Protein AF-A0A957L851-F1 (afdb_monomer_lite)

Foldseek 3Di:
DDDDQDPDDPQVDDPVPPDPVVVSVSSVVCVVVVDPHHDDDPPDPVSVVVVQVVCVVVVVDDDDDD

Sequence (66 aa):
MNSPVMQGLNLNAPAFVKNAKLVAWVADMAALCKPDSIYWCDGSQEE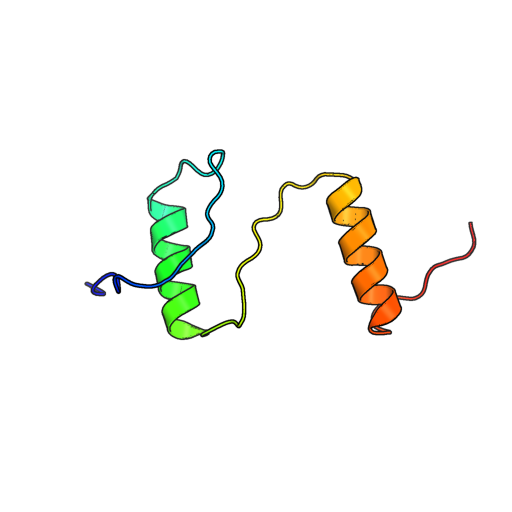YDRLCQELVDAGTFTKLNP

Radius of gyration: 15.96 Å; chains: 1; bounding box: 38×24×41 Å

pLDDT: mean 89.01, std 14.75, range [39.62, 98.06]

Secondary structure (DSSP, 8-state):
------TT------TT---HHHHHHHHHHHHHH--S--------HHHHHHHHHHHHHTTS--PPP-

Structure (mmCIF, N/CA/C/O backbone):
data_AF-A0A957L851-F1
#
_entry.id   AF-A0A957L851-F1
#
loop_
_atom_site.group_PDB
_atom_site.id
_atom_site.type_symbol
_atom_site.label_atom_id
_atom_site.label_alt_id
_atom_site.label_comp_id
_atom_site.label_asym_id
_atom_site.label_entity_id
_atom_site.label_seq_id
_atom_site.pdbx_PDB_ins_code
_atom_site.Cartn_x
_atom_site.Cartn_y
_atom_site.Cartn_z
_atom_site.occupancy
_atom_site.B_iso_or_equiv
_atom_site.auth_seq_id
_atom_site.auth_comp_id
_atom_site.auth_asym_id
_atom_site.auth_atom_id
_atom_site.pdbx_PDB_model_num
ATOM 1 N N . MET A 1 1 ? 22.328 -10.971 -11.558 1.00 39.62 1 MET A N 1
ATOM 2 C CA . MET A 1 1 ? 21.127 -11.825 -11.627 1.00 39.62 1 MET A CA 1
ATOM 3 C C . MET A 1 1 ? 20.209 -11.184 -12.644 1.00 39.62 1 MET A C 1
ATOM 5 O O . MET A 1 1 ? 19.674 -10.123 -12.367 1.00 39.62 1 MET A O 1
ATOM 9 N N . ASN A 1 2 ? 20.167 -11.740 -13.851 1.00 52.81 2 ASN A N 1
ATOM 10 C CA . ASN A 1 2 ? 19.356 -11.219 -14.946 1.00 52.81 2 ASN A CA 1
ATOM 11 C C . ASN A 1 2 ? 18.047 -12.008 -14.943 1.00 52.81 2 ASN A C 1
ATOM 13 O O . ASN A 1 2 ? 18.031 -13.140 -15.423 1.00 52.81 2 ASN A O 1
ATOM 17 N N . SER A 1 3 ? 16.992 -11.445 -14.358 1.00 53.31 3 SER A N 1
ATOM 18 C CA . SER A 1 3 ? 15.646 -12.000 -14.502 1.00 53.31 3 SER A CA 1
ATOM 19 C C . SER A 1 3 ? 15.012 -11.419 -15.768 1.00 53.31 3 SER A C 1
ATOM 21 O O . SER A 1 3 ? 15.048 -10.200 -15.956 1.00 53.31 3 SER A O 1
ATOM 23 N N . PRO A 1 4 ? 14.473 -12.257 -16.669 1.00 53.69 4 PRO A N 1
ATOM 24 C CA . PRO A 1 4 ? 13.738 -11.779 -17.826 1.00 53.69 4 PRO A CA 1
ATOM 25 C C . PRO A 1 4 ? 12.433 -11.174 -17.309 1.00 53.69 4 PRO A C 1
ATOM 27 O O . PRO A 1 4 ? 11.626 -11.870 -16.697 1.00 53.69 4 PRO A O 1
ATOM 30 N N . VAL A 1 5 ? 12.241 -9.871 -17.511 1.00 52.59 5 VAL A N 1
ATOM 31 C CA . VAL A 1 5 ? 10.987 -9.200 -17.158 1.00 52.59 5 VAL A CA 1
ATOM 32 C C . VAL A 1 5 ? 9.878 -9.860 -17.973 1.00 52.59 5 VAL A C 1
ATOM 34 O O . VAL A 1 5 ? 9.833 -9.724 -19.197 1.00 52.59 5 VAL A O 1
ATOM 37 N N . MET A 1 6 ? 9.023 -10.632 -17.301 1.00 54.38 6 MET A N 1
ATOM 38 C CA . MET A 1 6 ? 7.889 -11.289 -17.934 1.00 54.38 6 MET A CA 1
ATOM 39 C C . MET A 1 6 ? 6.910 -10.224 -18.433 1.00 54.38 6 MET A C 1
ATOM 41 O O . MET A 1 6 ? 6.272 -9.519 -17.651 1.00 54.38 6 MET A O 1
ATOM 45 N N . GLN A 1 7 ? 6.792 -10.114 -19.755 1.00 51.25 7 GLN A N 1
ATOM 46 C CA . GLN A 1 7 ? 5.710 -9.392 -20.413 1.00 51.25 7 GLN A CA 1
ATOM 47 C C . GLN A 1 7 ? 4.388 -10.105 -20.103 1.00 51.25 7 GLN A C 1
ATOM 49 O O . GLN A 1 7 ? 4.199 -11.251 -20.502 1.00 51.25 7 GLN A O 1
ATOM 54 N N . GLY A 1 8 ? 3.485 -9.435 -19.380 1.00 58.19 8 GLY A N 1
ATOM 55 C CA . GLY A 1 8 ? 2.120 -9.925 -19.140 1.00 58.19 8 GLY A CA 1
ATOM 56 C C . GLY A 1 8 ? 1.519 -9.572 -17.778 1.00 58.19 8 GLY A C 1
ATOM 57 O O . GLY A 1 8 ? 0.306 -9.660 -17.617 1.00 58.19 8 GLY A O 1
ATOM 58 N N . LEU A 1 9 ? 2.328 -9.141 -16.807 1.00 65.94 9 LEU A N 1
ATOM 59 C CA . LEU A 1 9 ? 1.822 -8.697 -15.507 1.00 65.94 9 LEU A CA 1
ATOM 60 C C . LEU A 1 9 ? 1.229 -7.290 -15.618 1.00 65.94 9 LEU A C 1
ATOM 62 O O . LEU A 1 9 ? 1.951 -6.316 -15.839 1.00 65.94 9 LEU A O 1
ATOM 66 N N . ASN A 1 10 ? -0.089 -7.177 -15.443 1.00 80.75 10 ASN A N 1
ATOM 67 C CA . ASN A 1 10 ? -0.715 -5.878 -15.252 1.00 80.75 10 ASN A CA 1
ATOM 68 C C . ASN A 1 10 ? -0.447 -5.401 -13.820 1.00 80.75 10 ASN A C 1
ATOM 70 O O . ASN A 1 10 ? -1.124 -5.803 -12.877 1.00 80.75 10 ASN A O 1
ATOM 74 N N . LEU A 1 11 ? 0.567 -4.549 -13.670 1.00 88.81 11 LEU A N 1
ATOM 75 C CA . LEU A 1 11 ? 0.951 -3.993 -12.376 1.00 88.81 11 LEU A CA 1
ATOM 76 C C . LEU A 1 11 ? 0.019 -2.871 -11.911 1.00 88.81 11 LEU A C 1
ATOM 78 O O . LEU A 1 11 ? 0.161 -2.445 -10.773 1.00 88.81 11 LEU A O 1
ATOM 82 N N . ASN A 1 12 ? -0.881 -2.364 -12.768 1.00 89.38 12 ASN A N 1
ATOM 83 C CA . ASN A 1 12 ? -1.762 -1.220 -12.493 1.00 89.38 12 ASN A CA 1
ATOM 84 C C . ASN A 1 12 ? -1.034 -0.024 -11.839 1.00 89.38 12 ASN A C 1
ATOM 86 O O . ASN A 1 12 ? -1.598 0.662 -10.991 1.00 89.38 12 ASN A O 1
ATOM 90 N N . ALA A 1 13 ? 0.234 0.211 -12.204 1.00 92.06 13 ALA A N 1
ATOM 91 C CA . ALA A 1 13 ? 1.037 1.274 -11.610 1.00 92.06 13 ALA A CA 1
ATOM 92 C C . ALA A 1 13 ? 0.462 2.654 -11.985 1.00 92.06 13 ALA A C 1
ATOM 94 O O . ALA A 1 13 ? 0.347 2.959 -13.177 1.00 92.06 13 ALA A O 1
ATOM 95 N N . PRO A 1 14 ? 0.100 3.500 -11.006 1.00 92.94 14 PRO A N 1
ATOM 96 C CA . PRO A 1 14 ? -0.504 4.796 -11.278 1.00 92.94 14 PRO A CA 1
ATOM 97 C C . PRO A 1 14 ? 0.533 5.806 -11.784 1.00 92.94 14 PRO A C 1
ATOM 99 O O . PRO A 1 14 ? 1.733 5.685 -11.538 1.00 92.94 14 PRO A O 1
ATOM 102 N N . ALA A 1 15 ? 0.063 6.862 -12.454 1.00 92.62 15 ALA A N 1
ATOM 103 C CA . ALA A 1 15 ? 0.921 7.860 -13.107 1.00 92.62 15 ALA A CA 1
ATOM 104 C C . ALA A 1 15 ? 1.863 8.622 -12.150 1.00 92.62 15 ALA A C 1
ATOM 106 O O . ALA A 1 15 ? 2.872 9.189 -12.583 1.00 92.62 15 ALA A O 1
ATOM 107 N N . PHE A 1 16 ? 1.553 8.650 -10.850 1.00 92.69 16 PHE A N 1
ATOM 108 C CA . PHE A 1 16 ? 2.419 9.259 -9.842 1.00 92.69 16 PHE A CA 1
ATOM 109 C C . PHE A 1 16 ? 3.654 8.401 -9.509 1.00 92.69 16 PHE A C 1
ATOM 111 O O . PHE A 1 16 ? 4.637 8.924 -8.978 1.00 92.69 16 PHE A O 1
ATOM 118 N N . VAL A 1 17 ? 3.669 7.114 -9.875 1.00 94.62 17 VAL A N 1
ATOM 119 C CA . VAL A 1 17 ? 4.815 6.216 -9.682 1.00 94.62 17 VAL A CA 1
ATOM 120 C C . VAL A 1 17 ? 5.783 6.356 -10.855 1.00 94.62 17 VAL A C 1
ATOM 122 O O . VAL A 1 17 ? 5.632 5.745 -11.907 1.00 94.62 17 VAL A O 1
ATOM 125 N N . LYS A 1 18 ? 6.824 7.172 -10.664 1.00 94.81 18 LYS A N 1
ATOM 126 C CA . LYS A 1 18 ? 7.825 7.472 -11.708 1.00 94.81 18 LYS A CA 1
ATOM 127 C C . LYS A 1 18 ? 9.123 6.670 -11.586 1.00 94.81 18 LYS A C 1
ATOM 129 O O . LYS A 1 18 ? 9.964 6.706 -12.480 1.00 94.81 18 LYS A O 1
ATOM 134 N N . ASN A 1 19 ? 9.331 5.973 -10.469 1.00 96.44 19 ASN A N 1
ATOM 135 C CA . ASN A 1 19 ? 10.574 5.252 -10.215 1.00 96.44 19 ASN A CA 1
ATOM 136 C C . ASN A 1 19 ? 10.579 3.898 -10.946 1.00 96.44 19 ASN A C 1
ATOM 138 O O . ASN A 1 19 ? 9.973 2.932 -10.491 1.00 96.44 19 ASN A O 1
ATOM 142 N N . ALA A 1 20 ? 11.316 3.814 -12.054 1.00 93.19 20 ALA A N 1
ATOM 143 C CA . ALA A 1 20 ? 11.400 2.595 -12.858 1.00 93.19 20 ALA A CA 1
ATOM 144 C C . ALA A 1 20 ? 11.985 1.386 -12.100 1.00 93.19 20 ALA A C 1
ATOM 146 O O . ALA A 1 20 ? 11.575 0.256 -12.351 1.00 93.19 20 ALA A O 1
ATOM 147 N N . LYS A 1 21 ? 12.909 1.604 -11.150 1.00 95.00 21 LYS A N 1
ATOM 148 C CA . LYS A 1 21 ? 13.477 0.513 -10.337 1.00 95.00 21 LYS A CA 1
ATOM 149 C C . LYS A 1 21 ? 12.438 -0.072 -9.385 1.00 95.00 21 LYS A C 1
ATOM 151 O O . LYS A 1 21 ? 12.406 -1.283 -9.206 1.00 95.00 21 LYS A O 1
ATOM 156 N N . LEU A 1 22 ? 11.582 0.776 -8.814 1.00 95.31 22 LEU A N 1
ATOM 157 C CA . LEU A 1 22 ? 10.461 0.335 -7.986 1.00 95.31 22 LEU A CA 1
ATOM 158 C C . LEU A 1 22 ? 9.489 -0.521 -8.804 1.00 95.31 22 LEU A C 1
ATOM 160 O O . LEU A 1 22 ? 9.152 -1.619 -8.379 1.00 95.31 22 LEU A O 1
ATOM 164 N N . VAL A 1 23 ? 9.086 -0.056 -9.991 1.00 94.56 23 VAL A N 1
ATOM 165 C CA . VAL A 1 23 ? 8.164 -0.804 -10.865 1.00 94.56 23 VAL A CA 1
ATOM 166 C C . VAL A 1 23 ? 8.750 -2.159 -11.266 1.00 94.56 23 VAL A C 1
ATOM 168 O O . VAL A 1 23 ? 8.051 -3.166 -11.198 1.00 94.56 23 VAL A O 1
ATOM 171 N N . ALA A 1 24 ? 10.036 -2.203 -11.628 1.00 93.62 24 ALA A N 1
ATOM 172 C CA . ALA A 1 24 ? 10.719 -3.454 -11.954 1.00 93.62 24 ALA 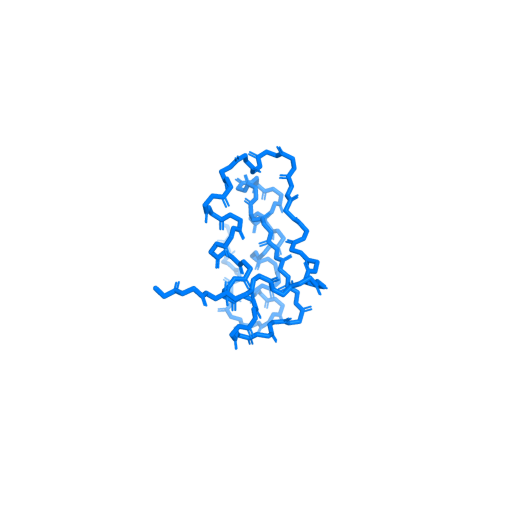A CA 1
ATOM 173 C C . ALA A 1 24 ? 10.732 -4.428 -10.765 1.00 93.62 24 ALA A C 1
ATOM 175 O O . ALA A 1 24 ? 10.397 -5.597 -10.923 1.00 93.62 24 ALA A O 1
ATOM 176 N N . TRP A 1 25 ? 11.037 -3.936 -9.562 1.00 95.56 25 TRP A N 1
ATOM 177 C CA . TRP A 1 25 ? 11.013 -4.762 -8.357 1.00 95.56 25 TRP A CA 1
ATOM 178 C C . TRP A 1 25 ? 9.607 -5.294 -8.035 1.00 95.56 25 TRP A C 1
ATOM 180 O O . TRP A 1 25 ? 9.461 -6.471 -7.716 1.00 95.56 25 TRP A O 1
ATOM 190 N N . VAL A 1 26 ? 8.560 -4.471 -8.170 1.00 95.25 26 VAL A N 1
ATOM 191 C CA . VAL A 1 26 ? 7.170 -4.929 -7.987 1.00 95.25 26 VAL A CA 1
ATOM 192 C C . VAL A 1 26 ? 6.810 -6.009 -9.012 1.00 95.25 26 VAL A C 1
ATOM 194 O O . VAL A 1 26 ? 6.153 -6.983 -8.650 1.00 95.25 26 VAL A O 1
ATOM 197 N N . ALA A 1 27 ? 7.275 -5.889 -10.260 1.00 94.06 27 ALA A N 1
ATOM 198 C CA . ALA A 1 27 ? 7.086 -6.921 -11.280 1.00 94.06 27 ALA A CA 1
ATOM 199 C C . ALA A 1 27 ? 7.714 -8.261 -10.869 1.00 94.06 27 ALA A C 1
ATOM 201 O O . ALA A 1 27 ? 7.062 -9.303 -10.970 1.00 94.06 27 ALA A O 1
ATOM 202 N N . ASP A 1 28 ? 8.945 -8.225 -10.351 1.00 94.25 28 ASP A N 1
ATOM 203 C CA . ASP A 1 28 ? 9.644 -9.414 -9.858 1.00 94.25 28 ASP A CA 1
ATOM 204 C C . ASP A 1 28 ? 8.887 -10.062 -8.685 1.00 94.25 28 ASP A C 1
ATOM 206 O O . ASP A 1 28 ? 8.721 -11.283 -8.644 1.00 94.25 28 ASP A O 1
ATOM 210 N N . MET A 1 29 ? 8.373 -9.256 -7.749 1.00 94.75 29 MET A N 1
ATOM 211 C CA . MET A 1 29 ? 7.589 -9.757 -6.612 1.00 94.75 29 MET A CA 1
ATOM 212 C C . MET A 1 29 ? 6.245 -10.339 -7.046 1.00 94.75 29 MET A C 1
ATOM 214 O O . MET A 1 29 ? 5.841 -11.386 -6.544 1.00 94.75 29 MET A O 1
ATOM 218 N N . ALA A 1 30 ? 5.564 -9.717 -8.006 1.00 94.94 30 ALA A N 1
ATOM 219 C CA . ALA A 1 30 ? 4.299 -10.221 -8.523 1.00 94.94 30 ALA A CA 1
ATOM 220 C C . ALA A 1 30 ? 4.472 -11.562 -9.254 1.00 94.94 30 ALA A C 1
ATOM 222 O O . ALA A 1 30 ? 3.653 -12.464 -9.084 1.00 94.94 30 ALA A O 1
ATOM 223 N N . ALA A 1 31 ? 5.567 -11.729 -10.004 1.00 90.88 31 ALA A N 1
ATOM 224 C CA . ALA A 1 31 ? 5.903 -12.997 -10.649 1.00 90.88 31 ALA A CA 1
ATOM 225 C C . ALA A 1 31 ? 6.170 -14.124 -9.633 1.00 90.88 31 ALA A C 1
ATOM 227 O O . ALA A 1 31 ? 5.821 -15.281 -9.887 1.00 90.88 31 ALA A O 1
ATOM 228 N N . LEU A 1 32 ? 6.767 -13.791 -8.484 1.00 94.38 32 LEU A N 1
ATOM 229 C CA . LEU A 1 32 ? 7.060 -14.741 -7.411 1.00 94.38 32 LEU A CA 1
ATOM 230 C C . LEU A 1 32 ? 5.812 -15.100 -6.592 1.00 94.38 32 LEU A C 1
ATOM 232 O O . LEU A 1 32 ? 5.504 -16.279 -6.427 1.00 94.38 32 LEU A O 1
ATOM 236 N N . CYS A 1 33 ? 5.107 -14.091 -6.081 1.00 94.94 33 CYS A N 1
ATOM 237 C CA . CYS A 1 33 ? 4.001 -14.260 -5.139 1.00 94.94 33 CYS A CA 1
ATOM 238 C C . CYS A 1 33 ? 2.681 -14.632 -5.820 1.00 94.94 33 CYS A C 1
ATOM 240 O O . CYS A 1 33 ? 1.825 -15.222 -5.170 1.00 94.94 33 CYS A O 1
ATOM 242 N N . LYS A 1 34 ? 2.521 -14.297 -7.109 1.00 92.50 34 LYS A N 1
ATOM 243 C CA . LYS A 1 34 ? 1.305 -14.535 -7.906 1.00 92.50 34 LYS A CA 1
ATOM 244 C C . LYS A 1 34 ? 0.021 -14.063 -7.195 1.00 92.50 34 LYS A C 1
ATOM 246 O O . LYS A 1 34 ? -0.883 -14.873 -6.998 1.00 92.50 34 LYS A O 1
ATOM 251 N N . PRO A 1 35 ? -0.058 -12.789 -6.767 1.00 94.69 35 PRO A N 1
ATOM 252 C CA . PRO A 1 35 ? -1.247 -12.284 -6.091 1.00 94.69 35 PRO A CA 1
ATOM 253 C C . PRO A 1 35 ? -2.436 -12.194 -7.057 1.00 94.69 35 PRO A C 1
ATOM 255 O O . PRO A 1 35 ? -2.244 -11.997 -8.258 1.00 94.69 35 PRO A O 1
ATOM 258 N N . ASP A 1 36 ? -3.658 -12.248 -6.523 1.00 94.31 36 ASP A N 1
ATOM 259 C CA . ASP A 1 36 ? -4.880 -12.051 -7.316 1.00 94.31 36 ASP A CA 1
ATOM 260 C C . ASP A 1 36 ? -4.969 -10.630 -7.895 1.00 94.31 36 ASP A C 1
ATOM 262 O O . ASP A 1 36 ? -5.442 -10.424 -9.013 1.00 94.31 36 ASP A O 1
ATOM 266 N N . SER A 1 37 ? -4.504 -9.628 -7.141 1.00 93.25 37 SER A N 1
ATOM 267 C CA . SER A 1 37 ? -4.447 -8.235 -7.585 1.00 93.25 37 SER A CA 1
ATOM 268 C C . SER A 1 37 ? -3.332 -7.447 -6.893 1.00 93.25 37 SER A C 1
ATOM 270 O O . SER A 1 37 ? -2.816 -7.843 -5.848 1.00 93.25 37 SER A O 1
ATOM 272 N N . ILE A 1 38 ? -2.949 -6.321 -7.503 1.00 94.69 38 ILE A N 1
ATOM 273 C CA . ILE A 1 38 ? -2.001 -5.345 -6.954 1.00 94.69 38 ILE A CA 1
ATOM 274 C C . ILE A 1 38 ? -2.743 -4.025 -6.774 1.00 94.69 38 ILE A C 1
ATOM 276 O O . ILE A 1 38 ? -3.326 -3.508 -7.729 1.00 94.69 38 ILE A O 1
ATOM 280 N N . TYR A 1 39 ? -2.683 -3.479 -5.563 1.00 95.06 39 TYR A N 1
ATOM 281 C CA . TYR A 1 39 ? -3.246 -2.182 -5.210 1.00 95.06 39 TYR A CA 1
ATOM 282 C C . TYR A 1 39 ? -2.121 -1.226 -4.792 1.00 95.06 39 TYR A C 1
ATOM 284 O O . TYR A 1 39 ? -1.282 -1.581 -3.964 1.00 95.06 39 TYR A O 1
ATOM 292 N N . TRP A 1 40 ? -2.092 -0.027 -5.380 1.00 95.69 40 TRP A N 1
ATOM 293 C CA . TRP A 1 40 ? -1.119 1.016 -5.050 1.00 95.69 40 TRP A CA 1
ATOM 294 C C . TRP A 1 40 ? -1.750 2.019 -4.096 1.00 95.69 40 TRP A C 1
ATOM 296 O O . TRP A 1 40 ? -2.615 2.783 -4.515 1.00 95.69 40 TRP A O 1
ATOM 306 N N . CYS A 1 41 ? -1.290 2.020 -2.846 1.00 95.44 41 CYS A N 1
ATOM 307 C CA . CYS A 1 41 ? -1.784 2.939 -1.831 1.00 95.44 41 CYS A CA 1
ATOM 308 C C . CYS A 1 41 ? -1.449 4.397 -2.175 1.00 95.44 41 CYS A C 1
ATOM 310 O O . CYS A 1 41 ? -0.280 4.719 -2.421 1.00 95.44 41 CYS A O 1
ATOM 312 N N . ASP A 1 42 ? -2.455 5.269 -2.173 1.00 95.12 42 ASP A N 1
ATOM 313 C CA . ASP A 1 42 ? -2.288 6.716 -2.348 1.00 95.12 42 ASP A CA 1
ATOM 314 C C . ASP A 1 42 ? -2.175 7.478 -1.016 1.00 95.12 42 ASP A C 1
ATOM 316 O O . ASP A 1 42 ? -1.692 8.613 -1.001 1.00 95.12 42 ASP A O 1
ATOM 320 N N . GLY A 1 43 ? -2.536 6.837 0.102 1.00 95.44 43 GLY A N 1
ATOM 321 C CA . GLY A 1 43 ? -2.465 7.405 1.446 1.00 95.44 43 GLY A CA 1
ATOM 322 C C . GLY A 1 4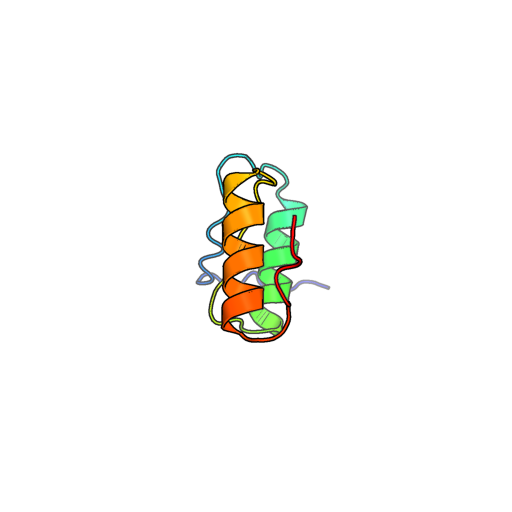3 ? -3.562 8.422 1.769 1.00 95.44 43 GLY A C 1
ATOM 323 O O . GLY A 1 43 ? -3.422 9.162 2.744 1.00 95.44 43 GLY A O 1
ATOM 324 N N . SER A 1 44 ? -4.622 8.497 0.964 1.00 97.50 44 SER A N 1
ATOM 325 C CA . SER A 1 44 ? -5.782 9.352 1.221 1.00 97.50 44 SER A CA 1
ATOM 326 C C . SER A 1 44 ? -6.597 8.887 2.436 1.00 97.50 44 SER A C 1
ATOM 328 O O . SER A 1 44 ? -6.509 7.738 2.879 1.00 97.50 44 SER A O 1
ATOM 330 N N . GLN A 1 45 ? -7.420 9.788 2.982 1.00 97.88 45 GLN A N 1
ATOM 331 C CA . GLN A 1 45 ? -8.331 9.441 4.076 1.00 97.88 45 GLN A CA 1
ATOM 332 C C . GLN A 1 45 ? -9.400 8.455 3.595 1.00 97.88 45 GLN A C 1
ATOM 334 O O . GLN A 1 45 ? -9.742 7.512 4.301 1.00 97.88 45 GLN A O 1
ATOM 339 N N . GLU A 1 46 ? -9.884 8.634 2.369 1.00 97.88 46 GLU A N 1
ATOM 340 C CA . GLU A 1 46 ? -10.874 7.765 1.742 1.00 97.88 46 GLU A CA 1
ATOM 341 C C . GLU A 1 46 ? -10.341 6.335 1.570 1.00 97.88 46 GLU A C 1
ATOM 343 O O . GLU A 1 46 ? -11.063 5.365 1.810 1.00 97.88 46 GLU A O 1
ATOM 348 N N . GLU A 1 47 ? -9.067 6.187 1.191 1.00 97.44 47 GLU A N 1
ATOM 349 C CA . GLU A 1 47 ? -8.389 4.891 1.146 1.00 97.44 47 GLU A CA 1
ATOM 350 C C . GLU A 1 47 ? -8.302 4.250 2.531 1.00 97.44 47 GLU A C 1
ATOM 352 O O . GLU A 1 47 ? -8.636 3.071 2.681 1.00 97.44 47 GLU A O 1
ATOM 357 N N . TYR A 1 48 ? -7.870 5.019 3.533 1.00 97.69 48 TYR A N 1
ATOM 358 C CA . TYR A 1 48 ? -7.770 4.543 4.908 1.00 97.69 48 TYR A CA 1
ATOM 359 C C . TYR A 1 48 ? -9.123 4.039 5.419 1.00 97.69 48 TYR A C 1
ATOM 361 O O . TYR A 1 48 ? -9.219 2.909 5.900 1.00 97.69 48 TYR A O 1
ATOM 369 N N . ASP A 1 49 ? -10.178 4.837 5.253 1.00 97.38 49 ASP A N 1
ATOM 370 C CA . ASP A 1 49 ? -11.524 4.501 5.713 1.00 97.38 49 ASP A CA 1
ATOM 371 C C . ASP A 1 49 ? -12.041 3.225 5.035 1.00 97.38 49 ASP A C 1
ATOM 373 O O . ASP A 1 49 ? -12.591 2.346 5.706 1.00 97.38 49 ASP A O 1
ATOM 377 N N . ARG A 1 50 ? -11.812 3.078 3.721 1.00 97.81 50 ARG A N 1
ATOM 378 C CA . ARG A 1 50 ? -12.194 1.879 2.963 1.00 97.81 50 ARG A CA 1
ATOM 379 C C . ARG A 1 50 ? -11.468 0.632 3.466 1.00 97.81 50 ARG A C 1
ATOM 381 O O . ARG A 1 50 ? -12.120 -0.373 3.734 1.00 97.81 50 ARG A O 1
ATOM 388 N N . LEU A 1 51 ? -10.144 0.687 3.620 1.00 97.62 51 LEU A N 1
ATOM 389 C CA . LEU A 1 51 ? -9.355 -0.457 4.090 1.00 97.62 51 LEU A CA 1
ATOM 390 C C . LEU A 1 51 ? -9.698 -0.824 5.540 1.00 97.62 51 LEU A C 1
ATOM 392 O O . LEU A 1 51 ? -9.807 -2.003 5.872 1.00 97.62 51 LEU A O 1
ATOM 396 N N . CYS A 1 52 ? -9.923 0.165 6.407 1.00 97.50 52 CYS A N 1
ATOM 397 C CA . CYS A 1 52 ? -10.396 -0.079 7.767 1.00 97.50 52 CYS A CA 1
ATOM 398 C C . CYS A 1 52 ? -11.760 -0.769 7.778 1.00 97.50 52 CYS A C 1
ATOM 400 O O . CYS A 1 52 ? -11.957 -1.691 8.570 1.00 97.50 52 CYS A O 1
ATOM 402 N N . GLN A 1 53 ? -12.683 -0.358 6.906 1.00 97.69 53 GLN A N 1
ATOM 403 C CA . GLN A 1 53 ? -13.981 -1.013 6.791 1.00 97.69 53 GLN A CA 1
ATOM 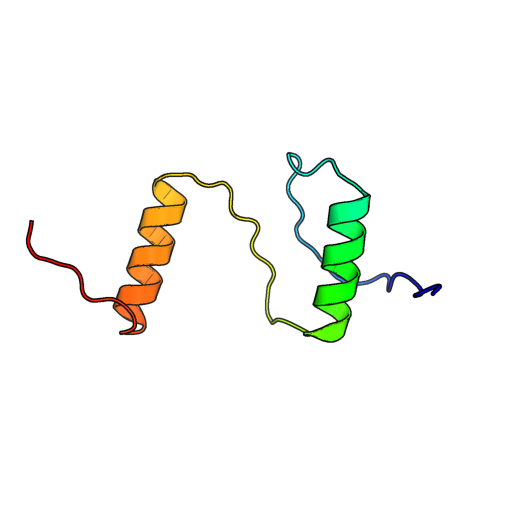404 C C . GLN A 1 53 ? -13.841 -2.458 6.294 1.00 97.69 53 GLN A C 1
ATOM 406 O O . GLN A 1 53 ? -14.405 -3.352 6.916 1.00 97.69 53 GLN A O 1
ATOM 411 N N . GLU A 1 54 ? -13.020 -2.716 5.271 1.00 97.81 54 GLU A N 1
ATOM 412 C CA . GLU A 1 54 ? -12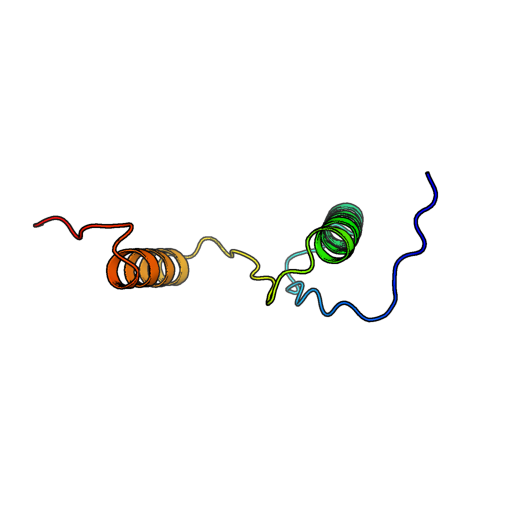.732 -4.079 4.794 1.00 97.81 54 GLU A CA 1
ATOM 413 C C . GLU A 1 54 ? -12.170 -4.973 5.914 1.00 97.81 54 GLU A C 1
ATOM 415 O O . GLU A 1 54 ? -12.557 -6.134 6.049 1.00 97.81 54 GLU A O 1
ATOM 420 N N . LEU A 1 55 ? -11.300 -4.430 6.771 1.00 98.00 55 LEU A N 1
ATOM 421 C CA . LEU A 1 55 ? -10.751 -5.156 7.919 1.00 98.00 55 LEU A CA 1
ATOM 422 C C . LEU A 1 55 ? -11.785 -5.414 9.022 1.00 98.00 55 LEU A C 1
ATOM 424 O O . LEU A 1 55 ? -11.688 -6.439 9.703 1.00 98.00 55 LEU A O 1
ATOM 428 N N . VAL A 1 56 ? -12.757 -4.518 9.216 1.00 97.88 56 VAL A N 1
ATOM 429 C CA . VAL A 1 56 ? -13.893 -4.744 10.127 1.00 97.88 56 VAL A CA 1
ATOM 430 C C . VAL A 1 56 ? -14.802 -5.835 9.574 1.00 97.88 56 VAL A C 1
ATOM 432 O O . VAL A 1 56 ? -15.153 -6.760 10.305 1.00 97.88 56 VAL A O 1
ATOM 435 N N . ASP A 1 57 ? -15.122 -5.778 8.283 1.00 98.00 57 ASP A N 1
ATOM 436 C CA . ASP A 1 57 ? -15.974 -6.763 7.613 1.00 98.00 57 ASP A CA 1
ATOM 437 C C . ASP A 1 57 ? -15.328 -8.159 7.621 1.00 98.00 57 ASP A C 1
ATOM 439 O O . ASP A 1 57 ? -16.009 -9.168 7.805 1.00 98.00 57 ASP A O 1
ATOM 443 N N . ALA A 1 58 ? -13.997 -8.224 7.508 1.00 98.06 58 ALA A N 1
ATOM 444 C CA . ALA A 1 58 ? -13.212 -9.451 7.641 1.00 98.06 58 ALA A CA 1
ATOM 445 C C . ALA A 1 58 ? -13.025 -9.927 9.098 1.00 98.06 58 ALA A C 1
ATOM 447 O O . ALA A 1 58 ? -1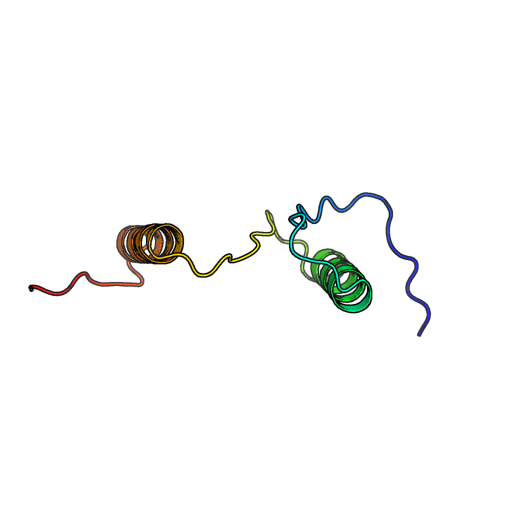2.424 -10.978 9.324 1.00 98.06 58 ALA A O 1
ATOM 448 N N . GLY A 1 59 ? -13.476 -9.159 10.098 1.00 97.56 59 GLY A N 1
ATOM 449 C CA . GLY A 1 59 ? -13.321 -9.471 11.524 1.00 97.56 59 GLY A CA 1
ATOM 450 C C . GLY A 1 59 ? -11.901 -9.297 12.074 1.00 97.56 59 GLY A C 1
ATOM 451 O O . GLY A 1 59 ? -11.634 -9.677 13.212 1.00 97.56 59 GLY A O 1
ATOM 452 N N . THR A 1 60 ? -10.985 -8.723 11.290 1.00 98.00 60 THR A N 1
ATOM 453 C CA . THR A 1 60 ? -9.623 -8.400 11.748 1.00 98.00 60 THR A CA 1
ATOM 454 C C . THR A 1 60 ? -9.641 -7.203 12.694 1.00 98.00 60 THR A C 1
ATOM 456 O O . THR A 1 60 ? -8.930 -7.190 13.699 1.00 98.00 60 THR A O 1
ATOM 459 N N . PHE A 1 61 ? -10.462 -6.196 12.388 1.00 97.50 61 PHE A N 1
ATOM 460 C CA . PHE A 1 61 ? -10.652 -5.003 13.209 1.00 97.50 61 PHE A CA 1
ATOM 461 C C . PHE A 1 61 ? -12.004 -5.010 13.923 1.00 97.50 61 PHE A C 1
ATOM 463 O O . PHE A 1 61 ? -12.993 -5.551 13.441 1.00 97.50 61 PHE A O 1
ATOM 470 N N . THR A 1 62 ? -12.052 -4.346 15.079 1.00 96.25 62 THR A N 1
ATOM 471 C CA . THR A 1 62 ? -13.298 -3.985 15.764 1.00 96.25 62 THR A CA 1
ATOM 472 C C . THR A 1 62 ? -13.392 -2.471 15.820 1.00 96.25 62 THR A C 1
ATOM 474 O O . THR A 1 62 ? -12.489 -1.809 16.334 1.00 96.25 62 THR A O 1
ATOM 477 N N . LYS A 1 63 ? -14.487 -1.914 15.296 1.00 95.00 63 LYS A N 1
ATOM 478 C CA . LYS A 1 63 ? -14.741 -0.476 15.370 1.00 95.00 63 LYS A CA 1
ATOM 479 C C . LYS A 1 63 ? -14.997 -0.084 16.824 1.00 95.00 63 LYS A C 1
ATOM 481 O O . LYS A 1 63 ? -15.889 -0.636 17.466 1.00 95.00 63 LYS A O 1
ATOM 486 N N . LEU A 1 64 ? -14.194 0.843 17.338 1.00 94.88 64 LEU A N 1
ATOM 487 C CA . LEU A 1 64 ? -14.349 1.346 18.698 1.00 94.88 64 LEU A CA 1
ATOM 488 C C . LEU A 1 64 ? -15.516 2.332 18.781 1.00 94.88 64 LEU A C 1
ATOM 490 O O . LEU A 1 64 ? -15.889 2.965 17.789 1.00 94.88 64 LEU A O 1
ATOM 494 N N . ASN A 1 65 ? -16.072 2.463 19.984 1.00 90.38 65 ASN A N 1
ATOM 495 C CA . ASN A 1 65 ? -17.009 3.538 20.275 1.00 90.38 65 ASN A CA 1
ATOM 496 C C . ASN A 1 65 ? -16.258 4.880 20.252 1.00 90.38 65 ASN A C 1
ATOM 498 O O . ASN A 1 65 ? -15.116 4.919 20.721 1.00 90.38 65 ASN A O 1
ATOM 502 N N . PRO A 1 66 ? -16.872 5.940 19.705 1.00 75.38 66 PRO A N 1
ATOM 503 C CA . PRO A 1 66 ? -16.304 7.283 19.739 1.00 75.38 66 PRO A CA 1
ATOM 504 C C . PRO A 1 66 ? -16.189 7.833 21.166 1.00 75.38 66 PRO A C 1
ATOM 506 O O . PRO A 1 66 ? -17.001 7.431 22.034 1.00 75.38 66 PRO A O 1
#